Protein AF-A0A2P2LVA5-F1 (afdb_monomer_lite)

Radius of gyration: 19.34 Å; chains: 1; bounding box: 60×28×48 Å

InterPro domains:
  IPR002060 Squalene/phytoene synthase [PF00494] (3-119)
  IPR008949 Isoprenoid synthase domain superfamily [G3DSA:1.10.600.10] (1-128)
  IPR008949 Isoprenoid synthase domain superfamily [SSF48576] (2-123)
  IPR019845 Squalene/phytoene synthase, conserved site [PS01044] (50-65)
  IPR019845 Squalene/phytoene synthase, conserved site [PS01045] (83-111)
  IPR044844 Trans-isoprenyl diphosphate synthases, eukaryotic-type [PTHR11626] (1-123)

Secondary structure (DSSP, 8-state):
-TTHHHHHHHHHTS-HHHHHHHHHHHHHHHHHHHHHSS----SHHHHHHHHIIIIIHHHHHHHHHHHHTTSS----HHHHHHHHHHHHHHHHHHSHHHHHT-SSS----S-HHHHTTT-S-GGGGGHHHHHHHHS--

pLDDT: mean 88.0, std 15.3, range [37.38, 97.5]

Organism: Rhizophora mucronata (NCBI:txid61149)

Structure (mmCIF, N/CA/C/O backbone):
data_AF-A0A2P2LVA5-F1
#
_entry.id   AF-A0A2P2LVA5-F1
#
loop_
_atom_site.group_PDB
_atom_site.id
_atom_site.type_symbol
_atom_site.label_atom_id
_atom_site.label_alt_id
_atom_site.label_comp_id
_atom_site.label_asym_id
_atom_site.label_entity_id
_atom_site.label_seq_id
_atom_site.pdbx_PDB_ins_code
_atom_site.Cartn_x
_atom_site.Cartn_y
_atom_site.Cartn_z
_atom_site.occupancy
_atom_site.B_iso_or_equiv
_atom_site.auth_seq_id
_atom_site.auth_comp_id
_atom_site.auth_asym_id
_atom_site.auth_atom_id
_atom_site.pdbx_PDB_model_num
ATOM 1 N N . MET A 1 1 ? 11.641 -8.907 17.790 1.00 62.66 1 MET A N 1
ATOM 2 C CA . MET A 1 1 ? 10.194 -8.571 17.837 1.00 62.66 1 MET A CA 1
ATOM 3 C C . MET A 1 1 ? 9.753 -8.328 19.289 1.00 62.66 1 MET A C 1
ATOM 5 O O . MET A 1 1 ? 8.580 -8.433 19.627 1.00 62.66 1 MET A O 1
ATOM 9 N N . ASP A 1 2 ? 10.691 -7.983 20.172 1.00 81.94 2 ASP A N 1
ATOM 10 C CA . ASP A 1 2 ? 10.624 -8.453 21.565 1.00 81.94 2 ASP A CA 1
ATOM 11 C C . ASP A 1 2 ? 9.736 -7.559 22.443 1.00 81.94 2 ASP A C 1
ATOM 13 O O . ASP A 1 2 ? 9.308 -7.944 23.525 1.00 81.94 2 ASP A O 1
ATOM 17 N N . GLN A 1 3 ? 9.392 -6.379 21.925 1.00 93.00 3 GLN A N 1
ATOM 18 C CA . GLN A 1 3 ? 8.582 -5.358 22.589 1.00 93.00 3 GLN A CA 1
ATOM 19 C C . GLN A 1 3 ? 7.216 -5.141 21.912 1.00 93.00 3 GLN A C 1
ATOM 21 O O . GLN A 1 3 ? 6.508 -4.188 22.227 1.00 93.00 3 GLN A O 1
ATOM 26 N N . PHE A 1 4 ? 6.809 -6.024 20.986 1.00 93.56 4 PHE A N 1
ATOM 27 C CA . PHE A 1 4 ? 5.533 -5.880 20.267 1.00 93.56 4 PHE A CA 1
ATOM 28 C C . PHE A 1 4 ? 4.304 -5.987 21.189 1.00 93.56 4 PHE A C 1
ATOM 30 O O . PHE A 1 4 ? 3.239 -5.454 20.884 1.00 93.56 4 PHE A O 1
ATOM 37 N N . HIS A 1 5 ? 4.459 -6.618 22.354 1.00 93.12 5 HIS A N 1
ATOM 38 C CA . HIS A 1 5 ? 3.404 -6.723 23.358 1.00 93.12 5 HIS A CA 1
ATOM 39 C C . HIS A 1 5 ? 2.888 -5.347 23.820 1.00 93.12 5 HIS A C 1
ATOM 41 O O . HIS A 1 5 ? 1.688 -5.206 24.024 1.00 93.12 5 HIS A O 1
ATOM 47 N N . HIS A 1 6 ? 3.736 -4.312 23.885 1.00 95.56 6 HIS A N 1
ATOM 48 C CA . HIS A 1 6 ? 3.292 -2.946 24.194 1.00 95.56 6 HIS A CA 1
ATOM 49 C C . HIS A 1 6 ? 2.314 -2.397 23.149 1.00 95.56 6 HIS A C 1
ATOM 51 O O . HIS A 1 6 ? 1.305 -1.791 23.504 1.00 95.56 6 HIS A O 1
ATOM 57 N N . VAL A 1 7 ? 2.582 -2.654 21.865 1.00 95.25 7 VAL A N 1
ATOM 58 C CA . VAL A 1 7 ? 1.709 -2.242 20.757 1.00 95.25 7 VAL A CA 1
ATOM 59 C C . VAL A 1 7 ? 0.376 -2.981 20.833 1.00 95.25 7 VAL A C 1
ATOM 61 O O . VAL A 1 7 ? -0.673 -2.360 20.702 1.00 95.25 7 VAL A O 1
ATOM 64 N N . SER A 1 8 ? 0.402 -4.288 21.110 1.00 94.06 8 SER A N 1
ATOM 65 C CA . SER A 1 8 ? -0.816 -5.095 21.258 1.00 94.06 8 SER A CA 1
ATOM 66 C C . SER A 1 8 ? -1.678 -4.653 22.445 1.00 94.06 8 SER A C 1
ATOM 68 O O . SER A 1 8 ? -2.907 -4.662 22.342 1.00 94.06 8 SER A O 1
ATOM 70 N N . THR A 1 9 ? -1.059 -4.265 23.565 1.00 96.06 9 THR A N 1
ATOM 71 C CA . THR A 1 9 ? -1.779 -3.729 24.728 1.00 96.06 9 THR A CA 1
ATOM 72 C C . THR A 1 9 ? -2.454 -2.408 24.377 1.00 96.06 9 THR A C 1
ATOM 74 O O . THR A 1 9 ? -3.669 -2.307 24.512 1.00 96.06 9 THR A O 1
ATOM 77 N N . ALA A 1 10 ? -1.711 -1.442 23.824 1.00 96.81 10 ALA A N 1
ATOM 78 C CA . ALA A 1 10 ? -2.271 -0.152 23.414 1.00 96.81 10 ALA A CA 1
ATOM 79 C C . ALA A 1 10 ? -3.374 -0.305 22.350 1.00 96.81 10 ALA A C 1
ATOM 81 O O . ALA A 1 10 ? -4.402 0.362 22.404 1.00 96.81 10 ALA A O 1
ATOM 82 N N . PHE A 1 11 ? -3.203 -1.235 21.408 1.00 96.62 11 PHE A N 1
ATOM 83 C CA . PHE A 1 11 ? -4.227 -1.575 20.423 1.00 96.62 11 PHE A CA 1
ATOM 84 C C . PHE A 1 11 ? -5.525 -2.072 21.079 1.00 96.62 11 PHE A C 1
ATOM 86 O O . PHE A 1 11 ? -6.622 -1.661 20.692 1.00 96.62 11 PHE A O 1
ATOM 93 N N . SER A 1 12 ? -5.406 -2.920 22.105 1.00 95.75 12 SER A N 1
ATOM 94 C CA . SER A 1 12 ? -6.552 -3.491 22.825 1.00 95.75 12 SER A CA 1
ATOM 95 C C . SER A 1 12 ? -7.363 -2.438 23.588 1.00 95.75 12 SER A C 1
ATOM 97 O O . SER A 1 12 ? -8.550 -2.651 23.837 1.00 95.75 12 SER A O 1
ATOM 99 N N . GLU A 1 13 ? -6.749 -1.298 23.913 1.00 96.94 13 GLU A N 1
ATOM 100 C CA . GLU A 1 13 ? -7.385 -0.153 24.577 1.00 96.94 13 GLU A CA 1
ATOM 101 C C . GLU A 1 13 ? -8.159 0.761 23.604 1.00 96.94 13 GLU A C 1
ATOM 103 O O . GLU A 1 13 ? -8.961 1.587 24.040 1.00 96.94 13 GLU A O 1
ATOM 108 N N . LEU A 1 14 ? -7.969 0.613 22.286 1.00 96.38 14 LEU A N 1
ATOM 109 C CA . LEU A 1 14 ? -8.678 1.413 21.282 1.00 96.38 14 LEU A CA 1
ATOM 110 C C . LEU A 1 14 ? -10.175 1.065 21.194 1.00 96.38 14 LEU A C 1
ATOM 112 O O . LEU A 1 14 ? -10.613 -0.048 21.477 1.00 96.38 14 LEU A O 1
ATOM 116 N N . GLY A 1 15 ? -10.984 2.009 20.707 1.00 95.62 15 GLY A N 1
ATOM 117 C CA . GLY A 1 15 ? -12.395 1.749 20.411 1.00 95.62 15 GLY A CA 1
ATOM 118 C C . GLY A 1 15 ? -12.576 0.693 19.311 1.00 95.62 15 GLY A C 1
ATOM 119 O O . GLY A 1 15 ? -11.778 0.610 18.376 1.00 95.62 15 GLY A O 1
ATOM 120 N N . LYS A 1 16 ? -13.669 -0.081 19.368 1.00 95.69 16 LYS A N 1
ATOM 121 C CA . LYS A 1 16 ? -13.917 -1.213 18.450 1.00 95.69 16 LYS A CA 1
ATOM 122 C C . LYS A 1 16 ? -13.907 -0.848 16.963 1.00 95.69 16 LYS A C 1
ATOM 124 O O . LYS A 1 16 ? -13.426 -1.642 16.163 1.00 95.69 16 LYS A O 1
ATOM 129 N N . GLY A 1 17 ? -14.368 0.352 16.600 1.00 93.56 17 GLY A N 1
ATOM 130 C CA . GLY A 1 17 ? -14.284 0.842 15.218 1.00 93.56 17 GLY A CA 1
ATOM 131 C C . GLY A 1 17 ? -12.840 0.992 14.724 1.00 93.56 17 GLY A C 1
ATOM 132 O O . GLY A 1 17 ? -12.523 0.583 13.610 1.00 93.56 17 GLY A O 1
ATOM 133 N N . HIS A 1 18 ? -11.945 1.488 15.582 1.00 96.31 18 HIS A N 1
ATOM 134 C CA . HIS A 1 18 ? -10.525 1.644 15.263 1.00 96.31 18 HIS A CA 1
ATOM 135 C C . HIS A 1 18 ? -9.822 0.285 15.189 1.00 96.31 18 HIS A C 1
ATOM 137 O O . HIS A 1 18 ? -9.060 0.040 14.256 1.00 96.31 18 HIS A O 1
ATOM 143 N N . GLN A 1 19 ? -10.130 -0.620 16.128 1.00 97.12 19 GLN A N 1
ATOM 144 C CA . GLN A 1 19 ? -9.604 -1.989 16.115 1.00 97.12 19 GLN A CA 1
ATOM 145 C C . GLN A 1 19 ? -9.969 -2.719 14.819 1.00 97.12 19 GLN A C 1
ATOM 147 O O . GLN A 1 19 ? -9.086 -3.244 14.145 1.00 97.12 19 GLN A O 1
ATOM 152 N N . GLY A 1 20 ? -11.248 -2.677 14.429 1.00 96.44 20 GLY A N 1
ATOM 153 C CA . GLY A 1 20 ? -11.729 -3.338 13.216 1.00 96.44 20 GLY A CA 1
ATOM 154 C C . GLY A 1 20 ? -11.075 -2.802 11.940 1.00 96.44 20 GLY A C 1
ATOM 155 O O . GLY A 1 20 ? -10.694 -3.588 11.075 1.00 96.44 20 GLY A O 1
ATOM 156 N N . ALA A 1 21 ? -10.882 -1.481 11.840 1.00 95.94 21 ALA A N 1
ATOM 157 C CA . ALA A 1 21 ? -10.189 -0.879 10.702 1.00 95.94 21 ALA A CA 1
ATOM 158 C C . ALA A 1 21 ? -8.735 -1.369 10.596 1.00 95.94 21 ALA A C 1
ATOM 160 O O . ALA A 1 21 ? -8.298 -1.777 9.521 1.00 95.94 21 ALA A O 1
ATOM 161 N N . ILE A 1 22 ? -7.998 -1.374 11.709 1.00 97.31 22 ILE A N 1
ATOM 162 C CA . ILE A 1 22 ? -6.599 -1.818 11.743 1.00 97.31 22 ILE A CA 1
ATOM 163 C C . ILE A 1 22 ? -6.497 -3.315 11.419 1.00 97.31 22 ILE A C 1
ATOM 165 O O . ILE A 1 22 ? -5.729 -3.686 10.536 1.00 97.31 22 ILE A O 1
ATOM 169 N N . GLU A 1 23 ? -7.297 -4.173 12.061 1.00 96.81 23 GLU A N 1
ATOM 170 C CA . GLU A 1 23 ? -7.277 -5.627 11.832 1.00 96.81 23 GLU A CA 1
ATOM 171 C C . GLU A 1 23 ? -7.556 -5.989 10.373 1.00 96.81 23 GLU A C 1
ATOM 173 O O . GLU A 1 23 ? -6.840 -6.800 9.775 1.00 96.81 23 GLU A O 1
ATOM 178 N N . GLU A 1 24 ? -8.581 -5.375 9.776 1.00 96.25 24 GLU A N 1
ATOM 179 C CA . GLU A 1 24 ? -8.947 -5.640 8.388 1.00 96.25 24 GLU A CA 1
ATOM 180 C C . GLU A 1 24 ? -7.810 -5.262 7.433 1.00 96.25 24 GLU A C 1
ATOM 182 O O . GLU A 1 24 ? -7.449 -6.051 6.550 1.00 96.25 24 GLU A O 1
ATOM 187 N N . ILE A 1 25 ? -7.234 -4.071 7.618 1.00 97.25 25 ILE A N 1
ATOM 188 C CA . ILE A 1 25 ? -6.160 -3.557 6.769 1.00 97.25 25 ILE A CA 1
ATOM 189 C C . ILE A 1 25 ? -4.886 -4.374 6.945 1.00 97.25 25 ILE A C 1
ATOM 191 O O . ILE A 1 25 ? -4.322 -4.811 5.943 1.00 97.25 25 ILE A O 1
ATOM 195 N N . THR A 1 26 ? -4.471 -4.672 8.178 1.00 96.94 26 THR A N 1
ATOM 196 C CA . THR A 1 26 ? -3.293 -5.509 8.445 1.00 96.94 26 THR A CA 1
ATOM 197 C C . THR A 1 26 ? -3.451 -6.900 7.831 1.00 96.94 26 THR A C 1
ATOM 199 O O . THR A 1 26 ? -2.520 -7.399 7.197 1.00 96.94 26 THR A O 1
ATOM 202 N N . ARG A 1 27 ? -4.639 -7.513 7.929 1.00 97.50 27 ARG A N 1
ATOM 203 C CA . ARG A 1 27 ? -4.913 -8.820 7.313 1.00 97.50 27 ARG A CA 1
ATOM 204 C C . ARG A 1 27 ? -4.808 -8.769 5.787 1.00 97.50 27 ARG A C 1
ATOM 206 O O . ARG A 1 27 ? -4.189 -9.647 5.185 1.00 97.50 27 ARG A O 1
ATOM 213 N N . ARG A 1 28 ? -5.422 -7.766 5.148 1.00 97.38 28 ARG A N 1
ATOM 214 C CA . ARG A 1 28 ? -5.401 -7.605 3.680 1.00 97.38 28 ARG A CA 1
ATOM 215 C C . ARG A 1 28 ? -3.998 -7.275 3.168 1.00 97.38 28 ARG A C 1
ATOM 217 O O . ARG A 1 28 ? -3.570 -7.860 2.178 1.00 97.38 28 ARG A O 1
ATOM 224 N N . MET A 1 29 ? -3.285 -6.393 3.865 1.00 97.19 29 MET A N 1
ATOM 225 C CA . MET A 1 29 ? -1.912 -6.007 3.548 1.00 97.19 29 MET A C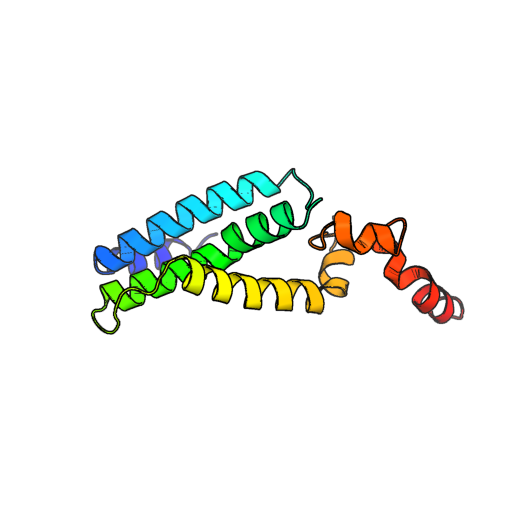A 1
ATOM 226 C C . MET A 1 29 ? -0.969 -7.201 3.661 1.00 97.19 29 MET A C 1
ATOM 228 O O . MET A 1 29 ? -0.226 -7.466 2.724 1.00 97.19 29 MET A O 1
ATOM 232 N N . GLY A 1 30 ? -1.054 -7.977 4.747 1.00 95.81 30 GLY A N 1
ATOM 233 C CA . GLY A 1 30 ? -0.240 -9.181 4.922 1.00 95.81 30 GLY A CA 1
ATOM 234 C C . GLY A 1 30 ? -0.469 -10.220 3.820 1.00 95.81 30 GLY A C 1
ATOM 235 O O . GLY A 1 30 ? 0.490 -10.775 3.287 1.00 95.81 30 GLY A O 1
ATOM 236 N N . ALA A 1 31 ? -1.727 -10.440 3.418 1.00 94.88 31 ALA A N 1
ATOM 237 C CA . ALA A 1 31 ? -2.052 -11.345 2.314 1.00 94.88 31 ALA A CA 1
ATOM 238 C C . ALA A 1 31 ? -1.501 -10.843 0.965 1.00 94.88 31 ALA A C 1
ATOM 240 O O . ALA A 1 31 ? -0.957 -11.626 0.187 1.00 94.88 31 ALA A O 1
ATOM 241 N N . GLY A 1 32 ? -1.606 -9.537 0.707 1.00 94.44 32 GLY A N 1
ATOM 242 C CA . GLY A 1 32 ? -1.056 -8.900 -0.487 1.00 94.44 32 GLY A CA 1
ATOM 243 C C . GLY A 1 32 ? 0.466 -8.964 -0.545 1.00 94.44 32 GLY A C 1
ATOM 244 O O . GLY A 1 32 ? 1.028 -9.401 -1.544 1.00 94.44 32 GLY A O 1
ATOM 245 N N . MET A 1 33 ? 1.143 -8.622 0.552 1.00 93.25 33 MET A N 1
ATOM 246 C CA . MET A 1 33 ? 2.599 -8.731 0.666 1.00 93.25 33 MET A CA 1
ATOM 247 C C . MET A 1 33 ? 3.069 -10.164 0.407 1.00 93.25 33 MET A C 1
ATOM 249 O O . MET A 1 33 ? 3.999 -10.362 -0.368 1.00 93.25 33 MET A O 1
ATOM 253 N N . ALA A 1 34 ? 2.382 -11.166 0.969 1.00 94.25 34 ALA A N 1
ATOM 254 C CA . ALA A 1 34 ? 2.701 -12.573 0.733 1.00 94.25 34 ALA A CA 1
ATOM 255 C C . ALA A 1 34 ? 2.623 -12.965 -0.754 1.00 94.25 34 ALA A C 1
ATOM 257 O O . ALA A 1 34 ? 3.464 -13.730 -1.228 1.00 94.25 34 ALA A O 1
ATOM 258 N N . LYS A 1 35 ? 1.669 -12.401 -1.510 1.00 92.56 35 LYS A N 1
ATOM 259 C CA . LYS A 1 35 ? 1.527 -12.625 -2.961 1.00 92.56 35 LYS A CA 1
ATOM 260 C C . LYS A 1 35 ? 2.767 -12.178 -3.747 1.00 92.56 35 LYS A C 1
ATOM 262 O O . LYS A 1 35 ? 3.143 -12.840 -4.712 1.00 92.56 35 LYS A O 1
ATOM 267 N N . PHE A 1 36 ? 3.404 -11.083 -3.333 1.00 90.94 36 PHE A N 1
ATOM 268 C CA . PHE A 1 36 ? 4.542 -10.473 -4.033 1.00 90.94 36 PHE A CA 1
ATOM 269 C C . PHE A 1 36 ? 5.920 -10.917 -3.513 1.00 90.94 36 PHE A C 1
ATOM 271 O O . PHE A 1 36 ? 6.936 -10.476 -4.037 1.00 90.94 36 PHE A O 1
ATOM 278 N N . ILE A 1 37 ? 5.995 -11.848 -2.551 1.00 88.44 37 ILE A N 1
ATOM 279 C CA . ILE A 1 37 ? 7.285 -12.414 -2.096 1.00 88.44 37 ILE A CA 1
ATOM 280 C C . ILE A 1 37 ? 8.009 -13.150 -3.233 1.00 88.44 37 ILE A C 1
ATOM 282 O O . ILE A 1 37 ? 9.233 -13.088 -3.347 1.00 88.44 37 ILE A O 1
ATOM 286 N N . SER A 1 38 ? 7.258 -13.877 -4.062 1.00 82.12 38 SER A N 1
ATOM 287 C CA . SER A 1 38 ? 7.804 -14.719 -5.139 1.00 82.12 38 SER A CA 1
ATOM 288 C C . SER A 1 38 ? 7.393 -14.260 -6.537 1.00 82.12 38 SER A C 1
ATOM 290 O O . SER A 1 38 ? 7.688 -14.952 -7.509 1.00 82.12 38 SER A O 1
ATOM 292 N N . LYS A 1 39 ? 6.705 -13.118 -6.644 1.00 87.69 39 LYS A N 1
ATOM 293 C CA . LYS A 1 39 ? 6.210 -12.563 -7.904 1.00 87.69 39 LYS A CA 1
ATOM 294 C C . LYS A 1 39 ? 6.915 -11.239 -8.188 1.00 87.69 39 LYS A C 1
ATOM 296 O O . LYS A 1 39 ? 6.868 -10.333 -7.363 1.00 87.69 39 LYS A O 1
ATOM 301 N N . GLU A 1 40 ? 7.534 -11.134 -9.358 1.00 88.00 40 GLU A N 1
ATOM 302 C CA . GLU A 1 40 ? 8.088 -9.873 -9.859 1.00 88.00 40 GLU A CA 1
ATOM 303 C C . GLU A 1 40 ? 6.977 -8.956 -10.394 1.00 88.00 40 GLU A C 1
ATOM 305 O O . GLU A 1 40 ? 5.905 -9.413 -10.800 1.00 88.00 40 GLU A O 1
ATOM 310 N N . VAL A 1 41 ? 7.234 -7.648 -10.386 1.00 93.25 41 VAL A N 1
ATOM 311 C CA . VAL A 1 41 ? 6.322 -6.646 -10.946 1.00 93.25 41 VAL A CA 1
ATOM 312 C C . VAL A 1 41 ? 6.568 -6.547 -12.453 1.00 93.25 41 VAL A C 1
ATOM 314 O O . VAL A 1 41 ? 7.518 -5.907 -12.909 1.00 93.25 41 VAL A O 1
ATOM 317 N N . GLU A 1 42 ? 5.719 -7.203 -13.241 1.00 93.56 42 GLU A N 1
ATOM 318 C CA . GLU A 1 42 ? 5.883 -7.282 -14.695 1.00 93.56 42 GLU A CA 1
ATOM 319 C C . GLU A 1 42 ? 5.102 -6.178 -15.412 1.00 93.56 42 GLU A C 1
ATOM 321 O O . GLU A 1 42 ? 5.664 -5.466 -16.243 1.00 93.56 42 GLU A O 1
ATOM 326 N N . THR A 1 43 ? 3.828 -6.000 -15.066 1.00 96.44 43 THR A N 1
ATOM 327 C CA . THR A 1 43 ? 2.905 -5.069 -15.738 1.00 96.44 43 THR A CA 1
ATOM 328 C C . THR A 1 43 ? 2.616 -3.817 -14.911 1.00 96.44 43 THR A C 1
ATOM 330 O O . THR A 1 43 ? 2.898 -3.765 -13.711 1.00 96.44 43 THR A O 1
ATOM 333 N N . ILE A 1 44 ? 2.025 -2.796 -15.542 1.00 95.44 44 ILE A N 1
ATOM 334 C CA . ILE A 1 44 ? 1.490 -1.630 -14.815 1.00 95.44 44 ILE A CA 1
ATOM 335 C C . ILE A 1 44 ? 0.397 -2.063 -13.824 1.00 95.44 44 ILE A C 1
ATOM 337 O O . ILE A 1 44 ? 0.356 -1.556 -12.707 1.00 95.44 44 ILE A O 1
ATOM 341 N N . ASP A 1 45 ? -0.419 -3.054 -14.182 1.00 96.69 45 ASP A N 1
ATOM 342 C CA . ASP A 1 45 ? -1.455 -3.586 -13.291 1.00 96.69 45 ASP A CA 1
ATOM 343 C C . ASP A 1 45 ? -0.850 -4.285 -12.065 1.00 96.69 45 ASP A C 1
ATOM 345 O O . ASP A 1 45 ? -1.326 -4.093 -10.947 1.00 96.69 45 ASP A O 1
ATOM 349 N N . ASP A 1 46 ? 0.242 -5.043 -12.236 1.00 95.38 46 ASP A N 1
ATOM 350 C CA . ASP A 1 46 ? 0.973 -5.637 -11.107 1.00 95.38 46 ASP A CA 1
ATOM 351 C C . ASP A 1 46 ? 1.554 -4.563 -10.186 1.00 95.38 46 ASP A C 1
ATOM 353 O O . ASP A 1 46 ? 1.589 -4.732 -8.967 1.00 95.38 46 ASP A O 1
ATOM 357 N N . TYR A 1 47 ? 2.023 -3.462 -10.773 1.00 95.75 47 TYR A N 1
ATOM 358 C CA . TYR A 1 47 ? 2.585 -2.338 -10.037 1.00 95.75 47 TYR A CA 1
ATOM 359 C C . TYR A 1 47 ? 1.519 -1.610 -9.219 1.00 95.75 47 TYR A C 1
ATOM 361 O O . TYR A 1 47 ? 1.736 -1.307 -8.042 1.00 95.75 47 TYR A O 1
ATOM 369 N N . ASP A 1 48 ? 0.352 -1.379 -9.815 1.00 96.56 48 ASP A N 1
ATOM 370 C CA . ASP A 1 48 ? -0.790 -0.754 -9.154 1.00 96.56 48 ASP A CA 1
ATOM 371 C C . ASP A 1 48 ? -1.376 -1.670 -8.076 1.00 96.56 48 ASP A C 1
ATOM 373 O O . ASP A 1 48 ? -1.685 -1.198 -6.981 1.00 96.56 48 ASP A O 1
ATOM 377 N N . GLU A 1 49 ? -1.439 -2.981 -8.328 1.00 96.62 49 GLU A N 1
ATOM 378 C CA . GLU A 1 49 ? -1.842 -3.983 -7.340 1.00 96.62 49 GLU A CA 1
ATOM 379 C C . GLU A 1 49 ? -0.857 -4.045 -6.161 1.00 96.62 49 GLU A C 1
ATOM 381 O O . GLU A 1 49 ? -1.273 -4.049 -4.998 1.00 96.62 49 GLU A O 1
ATOM 386 N N . TYR A 1 50 ? 0.451 -4.044 -6.432 1.00 96.12 50 TYR A N 1
ATOM 387 C CA . TYR A 1 50 ? 1.468 -3.993 -5.383 1.00 96.12 50 TYR A CA 1
ATOM 388 C C . TYR A 1 50 ? 1.310 -2.728 -4.529 1.00 96.12 50 TYR A C 1
ATOM 390 O O . TYR A 1 50 ? 1.197 -2.816 -3.303 1.00 96.12 50 TYR A O 1
ATOM 398 N N . CYS A 1 51 ? 1.217 -1.557 -5.172 1.00 96.69 51 CYS A N 1
ATOM 399 C CA . CYS A 1 51 ? 1.022 -0.278 -4.490 1.00 96.69 51 CYS A CA 1
ATOM 400 C C . CYS A 1 51 ? -0.298 -0.235 -3.704 1.00 96.69 51 CYS A C 1
ATOM 402 O O . CYS A 1 51 ? -0.337 0.334 -2.609 1.00 96.69 51 CYS A O 1
ATOM 404 N N . HIS A 1 52 ? -1.363 -0.863 -4.215 1.00 97.25 52 HIS A N 1
ATOM 405 C CA . HIS A 1 52 ? -2.632 -0.996 -3.503 1.00 97.25 52 HIS A CA 1
ATOM 406 C C . HIS A 1 52 ? -2.429 -1.718 -2.173 1.00 97.25 52 HIS A C 1
ATOM 408 O O . HIS A 1 52 ? -2.829 -1.203 -1.130 1.00 97.25 52 HIS A O 1
ATOM 414 N N . TYR A 1 53 ? -1.767 -2.876 -2.181 1.00 96.94 53 TYR A N 1
ATOM 415 C CA . TYR A 1 53 ? -1.593 -3.658 -0.961 1.00 96.94 53 TYR A CA 1
ATOM 416 C C . TYR A 1 53 ? -0.718 -2.968 0.085 1.00 96.94 53 TYR A C 1
ATOM 418 O O . TYR A 1 53 ? -1.066 -2.995 1.265 1.00 96.94 53 TYR A O 1
ATOM 426 N N . VAL A 1 54 ? 0.398 -2.355 -0.320 1.00 95.44 54 VAL A N 1
ATOM 427 C CA . VAL A 1 54 ? 1.368 -1.803 0.645 1.00 95.44 54 VAL A CA 1
ATOM 428 C C . VAL A 1 54 ? 1.050 -0.374 1.090 1.00 95.44 54 VAL A C 1
ATOM 430 O O . VAL A 1 54 ? 1.430 0.004 2.194 1.00 95.44 54 VAL A O 1
ATOM 433 N N . ALA A 1 55 ? 0.322 0.407 0.283 1.00 96.56 55 ALA A N 1
ATOM 434 C CA . ALA A 1 55 ? 0.042 1.814 0.581 1.00 96.56 55 ALA A CA 1
ATOM 435 C C . ALA A 1 55 ? -1.411 2.234 0.332 1.00 96.56 55 ALA A C 1
ATOM 437 O O . ALA A 1 55 ? -1.968 2.995 1.122 1.00 96.56 55 ALA A O 1
ATOM 438 N N . GLY A 1 56 ? -2.064 1.719 -0.711 1.00 96.31 56 GLY A N 1
ATOM 439 C CA . GLY A 1 56 ? -3.482 1.990 -0.962 1.00 96.31 56 GLY A CA 1
ATOM 440 C C . GLY A 1 56 ? -4.365 1.597 0.226 1.00 96.31 56 GLY A C 1
ATOM 441 O O . GLY A 1 56 ? -5.164 2.396 0.712 1.00 96.31 56 GLY A O 1
ATOM 442 N N . LEU A 1 57 ? -4.137 0.403 0.781 1.00 97.31 57 LEU A N 1
ATOM 443 C CA . LEU A 1 57 ? -4.809 -0.082 1.987 1.00 97.31 57 LEU A CA 1
ATOM 444 C C . LEU A 1 57 ? -4.555 0.798 3.220 1.00 97.31 57 LEU A C 1
ATOM 446 O O . LEU A 1 57 ? -5.441 0.912 4.064 1.00 97.31 57 LEU A O 1
ATOM 450 N N . VAL A 1 58 ? -3.391 1.451 3.320 1.00 97.00 58 VAL A N 1
ATOM 451 C CA . VAL A 1 58 ? -3.122 2.428 4.392 1.00 97.00 58 VAL A CA 1
ATOM 452 C C . VAL A 1 58 ? -4.048 3.631 4.249 1.00 97.00 58 VAL A C 1
ATOM 454 O O . VAL A 1 58 ? -4.648 4.054 5.235 1.00 97.00 58 VAL A O 1
ATOM 457 N N . GLY A 1 59 ? -4.228 4.134 3.024 1.00 96.00 59 GLY A N 1
ATOM 458 C CA . GLY A 1 59 ? -5.184 5.201 2.732 1.00 96.00 59 GLY A CA 1
ATOM 459 C C . GLY A 1 59 ? -6.610 4.828 3.142 1.00 96.00 59 GLY A C 1
ATOM 460 O O . GLY A 1 59 ? -7.258 5.585 3.862 1.00 96.00 59 GLY A O 1
ATOM 461 N N . LEU A 1 60 ? -7.076 3.631 2.763 1.00 96.25 60 LEU A N 1
ATOM 462 C CA . LEU A 1 60 ? -8.399 3.123 3.160 1.00 96.25 60 LEU A CA 1
ATOM 463 C C . LEU A 1 60 ? -8.525 2.993 4.687 1.00 96.25 60 LEU A C 1
ATOM 465 O O . LEU A 1 60 ? -9.554 3.349 5.261 1.00 96.25 60 LEU A O 1
ATOM 469 N N . GLY A 1 61 ? -7.481 2.496 5.353 1.00 96.50 61 GLY A N 1
ATOM 470 C CA . GLY A 1 61 ? -7.437 2.371 6.809 1.00 96.50 61 GLY A CA 1
ATOM 471 C C . GLY A 1 61 ? -7.571 3.711 7.517 1.00 96.50 61 GLY A C 1
ATOM 472 O O . GLY A 1 61 ? -8.393 3.843 8.419 1.00 96.50 61 GLY A O 1
ATOM 473 N N . LEU A 1 62 ? -6.819 4.721 7.075 1.00 96.75 62 LEU A N 1
ATOM 474 C CA . LEU A 1 62 ? -6.896 6.072 7.630 1.00 96.75 62 LEU A CA 1
ATOM 475 C C . LEU A 1 62 ? -8.277 6.697 7.417 1.00 96.75 62 LEU A C 1
ATOM 477 O O . LEU A 1 62 ? -8.842 7.230 8.367 1.00 96.75 62 LEU A O 1
ATOM 481 N N . SER A 1 63 ? -8.870 6.560 6.226 1.00 96.19 63 SER A N 1
ATOM 482 C CA . SER A 1 63 ? -10.238 7.036 5.976 1.00 96.19 63 SER A CA 1
ATOM 483 C C . SER A 1 63 ? -11.265 6.365 6.892 1.00 96.19 63 SER A C 1
ATOM 485 O O . SER A 1 63 ? -12.130 7.044 7.443 1.00 96.19 63 SER A O 1
ATOM 487 N N . LYS A 1 64 ? -11.137 5.053 7.134 1.00 95.69 64 LYS A N 1
ATOM 488 C CA . LYS A 1 64 ? -11.978 4.336 8.106 1.00 95.69 64 LYS A CA 1
ATOM 489 C C . LYS A 1 64 ? -11.759 4.823 9.540 1.00 95.69 64 LYS A C 1
ATOM 491 O O . LYS A 1 64 ? -12.726 4.910 10.290 1.00 95.69 64 LYS A O 1
ATOM 496 N N . LEU A 1 65 ? -10.525 5.155 9.924 1.00 96.69 65 LEU A N 1
ATOM 497 C CA . LEU A 1 65 ? -10.213 5.693 11.253 1.00 96.69 65 LEU A CA 1
ATOM 498 C C . LEU A 1 65 ? -10.800 7.098 11.455 1.00 96.69 65 LEU A C 1
ATOM 500 O O . LEU A 1 65 ? -11.397 7.347 12.499 1.00 96.69 65 LEU A O 1
ATOM 504 N N . PHE A 1 66 ? -10.694 7.989 10.464 1.00 96.12 66 PHE A N 1
ATOM 505 C CA . PHE A 1 66 ? -11.294 9.332 10.526 1.00 96.12 66 PHE A CA 1
ATOM 506 C C . PHE A 1 66 ? -12.824 9.285 10.581 1.00 96.12 66 PHE A C 1
ATOM 508 O O . PHE A 1 66 ? -13.451 10.053 11.309 1.00 96.12 66 PHE A O 1
ATOM 515 N N . HIS A 1 67 ? -13.428 8.329 9.875 1.00 95.50 67 HIS A N 1
ATOM 516 C CA . HIS A 1 67 ? -14.860 8.085 9.986 1.00 95.50 67 HIS A CA 1
ATOM 517 C C . HIS A 1 67 ? -15.243 7.510 11.362 1.00 95.50 67 HIS A C 1
ATOM 519 O O . HIS A 1 67 ? -16.206 7.954 11.986 1.00 95.50 67 HIS A O 1
ATOM 525 N N . ALA A 1 68 ? -14.466 6.552 11.883 1.00 94.06 68 ALA A N 1
ATOM 526 C CA . ALA A 1 68 ? -14.707 5.935 13.189 1.00 94.06 68 ALA A CA 1
ATOM 527 C C . ALA A 1 68 ? -14.543 6.910 14.369 1.00 94.06 68 ALA A C 1
ATOM 529 O O . ALA A 1 68 ? -15.148 6.691 15.420 1.00 94.06 68 ALA A O 1
ATOM 530 N N . SER A 1 69 ? -13.752 7.975 14.210 1.00 94.00 69 SER A N 1
ATOM 531 C CA . SER A 1 69 ? -13.633 9.056 15.194 1.00 94.00 69 SER A CA 1
ATOM 532 C C . SER A 1 69 ? -14.772 10.080 15.121 1.00 94.00 69 SER A C 1
ATOM 534 O O . SER A 1 69 ? -14.840 10.950 15.986 1.00 94.00 69 SER A O 1
ATOM 536 N N . GLN A 1 70 ? -15.673 9.962 14.134 1.00 93.81 70 GLN A N 1
ATOM 537 C CA . GLN A 1 70 ? -16.777 10.894 13.862 1.00 93.81 70 GLN A CA 1
ATOM 538 C C . GLN A 1 70 ? -16.320 12.323 13.534 1.00 93.81 70 GLN A C 1
ATOM 540 O O . GLN A 1 70 ? -17.094 13.269 13.673 1.00 93.81 70 GLN A O 1
ATOM 545 N N . LEU A 1 71 ? -15.062 12.487 13.114 1.00 94.00 71 LEU A N 1
ATOM 546 C CA . LEU A 1 71 ? -14.520 13.785 12.710 1.00 94.00 71 LEU A CA 1
ATOM 547 C C . LEU A 1 71 ? -14.760 14.074 11.228 1.00 94.00 71 LEU A C 1
ATOM 549 O O . LEU A 1 71 ? -14.822 15.237 10.850 1.00 94.00 71 LEU A O 1
ATOM 553 N N . GLU A 1 72 ? -14.901 13.030 10.410 1.00 95.12 72 GLU A N 1
ATOM 554 C CA . GLU A 1 72 ? -15.018 13.139 8.957 1.00 95.12 72 GLU A CA 1
ATOM 555 C C . GLU A 1 72 ? -16.066 12.164 8.399 1.00 95.12 72 GLU A C 1
ATOM 557 O O . GLU A 1 72 ? -16.335 11.093 8.962 1.00 95.12 72 GLU A O 1
ATOM 562 N N . ASP A 1 73 ? -16.617 12.507 7.236 1.00 95.44 73 ASP A N 1
ATOM 563 C CA . ASP A 1 73 ? -17.397 11.574 6.426 1.00 95.44 73 ASP A CA 1
ATOM 564 C C . ASP A 1 73 ? -16.487 10.514 5.784 1.00 95.44 73 ASP A C 1
ATOM 566 O O . ASP A 1 73 ? -15.296 10.730 5.541 1.00 95.44 73 ASP A O 1
ATOM 570 N N . LEU A 1 74 ? -17.045 9.336 5.492 1.00 94.31 74 LEU A N 1
ATOM 571 C CA . LEU A 1 74 ? -16.275 8.260 4.874 1.00 94.31 74 LEU A CA 1
ATOM 572 C C . LEU A 1 74 ? -15.913 8.620 3.425 1.00 94.31 74 LEU A C 1
ATOM 574 O O . LEU A 1 74 ? -16.783 8.725 2.560 1.00 94.31 74 LEU A O 1
ATOM 578 N N . ALA A 1 75 ? -14.615 8.764 3.161 1.00 94.62 75 ALA A N 1
ATOM 579 C CA . ALA A 1 75 ? -14.102 8.999 1.817 1.00 94.62 75 ALA A CA 1
ATOM 580 C C . ALA A 1 75 ? -14.323 7.777 0.896 1.00 94.62 75 ALA A C 1
ATOM 582 O O . ALA A 1 75 ? -14.259 6.640 1.370 1.00 94.62 75 ALA A O 1
ATOM 583 N N . PRO A 1 76 ? -14.527 7.981 -0.421 1.00 96.25 76 PRO A N 1
ATOM 584 C CA . PRO A 1 76 ? -14.597 6.886 -1.386 1.00 96.25 76 PRO A CA 1
ATOM 585 C C . PRO A 1 76 ? -13.295 6.076 -1.447 1.00 96.25 76 PRO A C 1
ATOM 587 O O . PRO A 1 76 ? -12.208 6.655 -1.517 1.00 96.25 76 PRO A O 1
ATOM 590 N N . ASP A 1 77 ? -13.410 4.749 -1.525 1.00 93.88 77 ASP A N 1
ATOM 591 C CA . ASP A 1 77 ? -12.262 3.830 -1.552 1.00 93.88 77 ASP A CA 1
ATOM 592 C C . ASP A 1 77 ? -11.252 4.166 -2.665 1.00 93.88 77 ASP A C 1
ATOM 594 O O . ASP A 1 77 ? -10.045 4.148 -2.423 1.00 93.88 77 ASP A O 1
ATOM 598 N N . ASP A 1 78 ? -11.718 4.535 -3.863 1.00 95.00 78 ASP A N 1
ATOM 599 C CA . ASP A 1 78 ? -10.848 4.879 -4.998 1.00 95.00 78 ASP A CA 1
ATOM 600 C C . ASP A 1 78 ? -9.985 6.117 -4.724 1.00 95.00 78 ASP A C 1
ATOM 602 O O . ASP A 1 78 ? -8.818 6.179 -5.129 1.00 95.00 78 ASP A O 1
ATOM 606 N N . LEU A 1 79 ? -10.538 7.097 -4.002 1.00 96.31 79 LEU A N 1
ATOM 607 C CA . LEU A 1 79 ? -9.825 8.314 -3.625 1.00 96.31 79 LEU A CA 1
ATOM 608 C C . LEU A 1 79 ? -8.755 8.000 -2.576 1.00 96.31 79 LEU A C 1
ATOM 610 O O . LEU A 1 79 ? -7.594 8.391 -2.730 1.00 96.31 79 LEU A O 1
ATOM 614 N N . SER A 1 80 ? -9.128 7.243 -1.544 1.00 96.06 80 SER A N 1
ATOM 615 C CA . SER A 1 80 ? -8.211 6.808 -0.489 1.00 96.06 80 SER A CA 1
ATOM 616 C C . SER A 1 80 ? -7.081 5.936 -1.039 1.00 96.06 80 SER A C 1
ATOM 618 O O . SER A 1 80 ? -5.921 6.109 -0.659 1.00 96.06 80 SER A O 1
ATOM 620 N N . ASN A 1 81 ? -7.397 5.046 -1.983 1.00 95.75 81 ASN A N 1
ATOM 621 C CA . ASN A 1 81 ? -6.413 4.226 -2.677 1.00 95.75 81 ASN A CA 1
ATOM 622 C C . ASN A 1 81 ? -5.446 5.092 -3.492 1.00 95.75 81 ASN A C 1
ATOM 624 O O . ASN A 1 81 ? -4.231 4.947 -3.371 1.00 95.75 81 ASN A O 1
ATOM 628 N N . SER A 1 82 ? -5.981 6.027 -4.282 1.00 96.25 82 SER A N 1
ATOM 629 C CA . SER A 1 82 ? -5.188 6.909 -5.146 1.00 96.25 82 SER A CA 1
ATOM 630 C C . SER A 1 82 ? -4.173 7.743 -4.359 1.00 96.25 82 SER A C 1
ATOM 632 O O . SER A 1 82 ? -3.038 7.908 -4.809 1.00 96.25 82 SER A O 1
ATOM 634 N N . MET A 1 83 ? -4.538 8.206 -3.158 1.00 96.75 83 MET A N 1
ATOM 635 C CA . MET A 1 83 ? -3.613 8.899 -2.255 1.00 96.75 83 MET A CA 1
ATOM 636 C C . MET A 1 83 ? -2.430 8.000 -1.859 1.00 96.75 83 MET A C 1
ATOM 638 O O . MET A 1 83 ? -1.273 8.401 -2.004 1.00 96.75 83 MET A O 1
ATOM 642 N N . GLY A 1 84 ? -2.705 6.761 -1.436 1.00 95.94 84 GLY A N 1
ATOM 643 C CA . GLY A 1 84 ? -1.665 5.792 -1.079 1.00 95.94 84 GLY A CA 1
ATOM 644 C C . GLY A 1 84 ? -0.755 5.436 -2.258 1.00 95.94 84 GLY A C 1
ATOM 645 O O . GLY A 1 84 ? 0.470 5.437 -2.123 1.00 95.94 84 GLY A O 1
ATOM 646 N N . LEU A 1 85 ? -1.339 5.206 -3.438 1.00 96.25 85 LEU A N 1
ATOM 647 C CA . LEU A 1 85 ? -0.597 4.935 -4.673 1.00 96.25 85 LEU A CA 1
ATOM 648 C C . LEU A 1 85 ? 0.337 6.090 -5.035 1.00 96.25 85 LEU A C 1
ATOM 650 O O . LEU A 1 85 ? 1.494 5.852 -5.369 1.00 96.25 85 LEU A O 1
ATOM 654 N N . PHE A 1 86 ? -0.133 7.335 -4.952 1.00 97.31 86 PHE A N 1
ATOM 655 C CA . PHE A 1 86 ? 0.682 8.500 -5.286 1.00 97.31 86 PHE A CA 1
ATOM 656 C C . PHE A 1 86 ? 1.943 8.594 -4.415 1.00 97.31 86 PHE A C 1
ATOM 658 O O . PHE A 1 86 ? 3.052 8.747 -4.939 1.00 97.31 86 PHE A O 1
ATOM 665 N N . LEU A 1 87 ? 1.792 8.437 -3.096 1.00 96.56 87 LEU A N 1
ATOM 666 C CA . LEU A 1 87 ? 2.923 8.451 -2.163 1.00 96.56 87 LEU A CA 1
ATOM 667 C C . LEU A 1 87 ? 3.884 7.287 -2.429 1.00 96.56 87 LEU A C 1
ATOM 669 O O . LEU A 1 87 ? 5.098 7.482 -2.497 1.00 96.56 87 LEU A O 1
ATOM 673 N N . GLN A 1 88 ? 3.346 6.084 -2.636 1.00 96.88 88 GLN A N 1
ATOM 674 C CA . GLN A 1 88 ? 4.161 4.890 -2.832 1.00 96.88 88 GLN A CA 1
ATOM 675 C C . GLN A 1 88 ? 4.944 4.916 -4.142 1.00 96.88 88 GLN A C 1
ATOM 677 O O .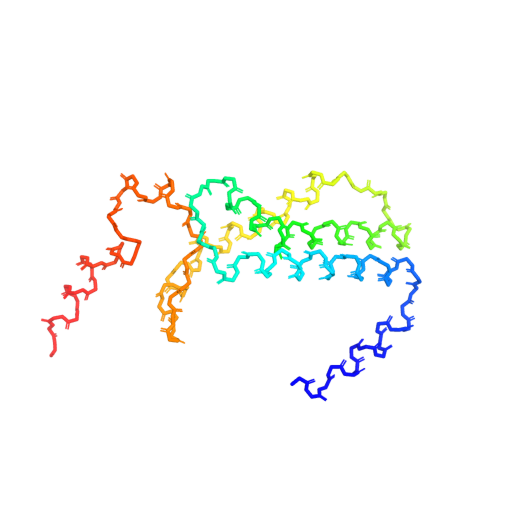 GLN A 1 88 ? 6.133 4.597 -4.148 1.00 96.88 88 GLN A O 1
ATOM 682 N N . LYS A 1 89 ? 4.309 5.334 -5.242 1.00 96.25 89 LYS A N 1
ATOM 683 C CA . LYS A 1 89 ? 4.973 5.466 -6.543 1.00 96.25 89 LYS A CA 1
ATOM 684 C C . LYS A 1 89 ? 6.066 6.529 -6.498 1.00 96.25 89 LYS A C 1
ATOM 686 O O . LYS A 1 89 ? 7.154 6.305 -7.018 1.00 96.25 89 LYS A O 1
ATOM 691 N N . THR A 1 90 ? 5.812 7.646 -5.814 1.00 96.44 90 THR A N 1
ATOM 692 C CA . THR A 1 90 ? 6.820 8.698 -5.610 1.00 96.44 90 THR A CA 1
ATOM 693 C C . THR A 1 90 ? 8.045 8.161 -4.871 1.00 96.44 90 THR A C 1
ATOM 695 O O . THR A 1 90 ? 9.171 8.415 -5.297 1.00 96.44 90 THR A O 1
ATOM 698 N N . ASN A 1 91 ? 7.837 7.377 -3.807 1.00 94.69 91 ASN A N 1
ATOM 699 C CA . ASN A 1 91 ? 8.933 6.746 -3.072 1.00 94.69 91 ASN A CA 1
ATOM 700 C C . ASN A 1 91 ? 9.703 5.746 -3.950 1.00 94.69 91 ASN A C 1
ATOM 702 O O . ASN A 1 91 ? 10.914 5.858 -4.060 1.00 94.69 91 ASN A O 1
ATOM 706 N N . ILE A 1 92 ? 9.009 4.862 -4.675 1.00 93.94 92 ILE A N 1
ATOM 707 C CA . ILE A 1 92 ? 9.640 3.863 -5.563 1.00 93.94 92 ILE A CA 1
ATOM 708 C C . ILE A 1 92 ? 10.485 4.511 -6.672 1.00 93.94 92 ILE A C 1
ATOM 710 O O . ILE A 1 92 ? 11.519 3.977 -7.074 1.00 93.94 92 ILE A O 1
ATOM 714 N N . ILE A 1 93 ? 10.052 5.654 -7.205 1.00 92.69 93 ILE A N 1
ATOM 715 C CA . ILE A 1 93 ? 10.819 6.370 -8.231 1.00 92.69 93 ILE A CA 1
ATOM 716 C C . ILE A 1 93 ? 12.077 6.994 -7.621 1.00 92.69 93 ILE A C 1
ATOM 718 O O . ILE A 1 93 ? 13.153 6.904 -8.211 1.00 92.69 93 ILE A O 1
ATOM 722 N N . ARG A 1 94 ? 11.945 7.630 -6.452 1.00 93.44 94 ARG A N 1
ATOM 723 C CA . ARG A 1 94 ? 13.048 8.317 -5.770 1.00 93.44 94 ARG A CA 1
ATOM 724 C C . ARG A 1 94 ? 14.099 7.340 -5.238 1.00 93.44 94 ARG A C 1
ATOM 726 O O . ARG A 1 94 ? 15.289 7.602 -5.389 1.00 93.44 94 ARG A O 1
ATOM 733 N N . ASP A 1 95 ? 13.661 6.234 -4.649 1.00 92.81 95 ASP A N 1
ATOM 734 C CA . ASP A 1 95 ? 14.505 5.323 -3.864 1.00 92.81 95 ASP A CA 1
ATOM 735 C C . ASP A 1 95 ? 15.157 4.227 -4.734 1.00 92.81 95 ASP A C 1
ATOM 737 O O . ASP A 1 95 ? 15.878 3.367 -4.237 1.00 92.81 95 ASP A O 1
ATOM 741 N N . TYR A 1 96 ? 14.997 4.316 -6.062 1.00 88.12 96 TYR A N 1
ATOM 742 C CA . TYR A 1 96 ? 15.519 3.370 -7.055 1.00 88.12 96 TYR A CA 1
ATOM 743 C C . TYR A 1 96 ? 16.971 2.918 -6.805 1.00 88.12 96 TYR A C 1
ATOM 745 O O . TYR A 1 96 ? 17.282 1.731 -6.901 1.00 88.12 96 TYR A O 1
ATOM 753 N N . LEU A 1 97 ? 17.875 3.861 -6.512 1.00 85.56 97 LEU A N 1
ATOM 754 C CA . LEU A 1 97 ? 19.296 3.553 -6.320 1.00 85.56 97 LEU A CA 1
ATOM 755 C C . LEU A 1 97 ? 19.556 2.800 -5.009 1.00 85.56 97 LEU A C 1
ATOM 757 O O . LEU A 1 97 ? 20.491 2.007 -4.941 1.00 85.56 97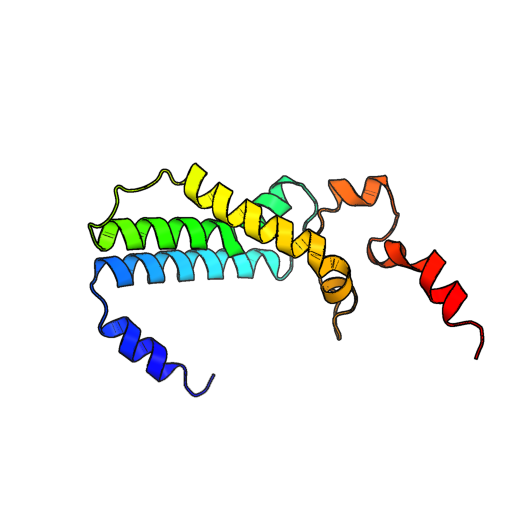 LEU A O 1
ATOM 761 N N . GLU A 1 98 ? 18.765 3.054 -3.973 1.00 87.50 98 GLU A N 1
ATOM 762 C CA . GLU A 1 98 ? 18.863 2.333 -2.704 1.00 87.50 98 GLU A CA 1
ATOM 763 C C . GLU A 1 98 ? 18.349 0.900 -2.879 1.00 87.50 98 GLU A C 1
ATOM 765 O O . GLU A 1 98 ? 19.059 -0.052 -2.558 1.00 87.50 98 GLU A O 1
ATOM 770 N N . ASP A 1 99 ? 17.184 0.753 -3.516 1.00 88.75 99 ASP A N 1
ATOM 771 C CA . ASP A 1 99 ? 16.528 -0.536 -3.752 1.00 88.75 99 ASP A CA 1
ATOM 772 C C . ASP A 1 99 ? 17.378 -1.489 -4.615 1.00 88.75 99 ASP A C 1
ATOM 774 O O . ASP A 1 99 ? 17.500 -2.682 -4.316 1.00 88.75 99 ASP A O 1
ATOM 778 N N . ILE A 1 100 ? 18.008 -0.982 -5.684 1.00 85.88 100 ILE A N 1
ATOM 779 C CA . ILE A 1 100 ? 18.824 -1.811 -6.588 1.00 85.88 100 ILE A CA 1
ATOM 780 C C . ILE A 1 100 ? 20.146 -2.260 -5.939 1.00 85.88 100 ILE A C 1
ATOM 782 O O . ILE A 1 100 ? 20.671 -3.314 -6.294 1.00 85.88 100 ILE A O 1
ATOM 786 N N . ASN A 1 101 ? 20.682 -1.473 -4.999 1.00 84.12 101 ASN A N 1
ATOM 787 C CA . ASN A 1 101 ? 21.964 -1.736 -4.336 1.00 84.12 101 ASN A CA 1
ATOM 788 C C . ASN A 1 101 ? 21.821 -2.544 -3.038 1.00 84.12 101 ASN A C 1
ATOM 790 O O . ASN A 1 101 ? 22.822 -2.808 -2.370 1.00 84.12 101 ASN A O 1
ATOM 794 N N . GLU A 1 102 ? 20.603 -2.930 -2.656 1.00 84.00 102 GLU A N 1
ATOM 795 C CA . GLU A 1 102 ? 20.375 -3.673 -1.423 1.00 84.00 102 GLU A CA 1
ATOM 796 C C . GLU A 1 102 ? 21.037 -5.067 -1.450 1.00 84.00 102 GLU A C 1
ATOM 798 O O . GLU A 1 102 ? 20.951 -5.822 -2.421 1.00 84.00 102 GLU A O 1
ATOM 803 N N . ILE A 1 103 ? 21.699 -5.426 -0.345 1.00 78.69 103 ILE A N 1
ATOM 804 C CA . ILE A 1 103 ? 22.417 -6.695 -0.149 1.00 78.69 103 ILE A CA 1
ATOM 805 C C . ILE A 1 103 ? 21.655 -7.520 0.902 1.00 78.69 103 ILE A C 1
ATOM 807 O O . ILE A 1 103 ? 21.305 -6.980 1.951 1.00 78.69 103 ILE A O 1
ATOM 811 N N . PRO A 1 104 ? 21.412 -8.831 0.688 1.00 77.75 104 PRO A N 1
ATOM 812 C CA . PRO A 1 104 ? 22.012 -9.696 -0.333 1.00 77.75 104 PRO A CA 1
ATOM 813 C C . PRO A 1 104 ? 21.282 -9.728 -1.680 1.00 77.75 104 PRO A C 1
ATOM 815 O O . PRO A 1 104 ? 21.781 -10.364 -2.607 1.00 77.75 104 PRO A O 1
ATOM 818 N N . LYS A 1 105 ? 20.101 -9.112 -1.788 1.00 78.00 105 LYS A N 1
ATOM 819 C CA . LYS A 1 105 ? 19.264 -9.180 -2.986 1.00 78.00 105 LYS A CA 1
ATOM 820 C C . LYS A 1 105 ? 18.696 -7.802 -3.309 1.00 78.00 105 LYS A C 1
ATOM 822 O O . LYS A 1 105 ? 18.043 -7.205 -2.458 1.00 78.00 105 LYS A O 1
ATOM 827 N N . CYS A 1 106 ? 18.881 -7.377 -4.555 1.00 81.62 106 CYS A N 1
ATOM 828 C CA . CYS A 1 106 ? 18.265 -6.175 -5.094 1.00 81.62 106 CYS A CA 1
ATOM 829 C C . CYS A 1 106 ? 16.732 -6.269 -5.033 1.00 81.62 106 CYS A C 1
ATOM 831 O O . CYS A 1 106 ? 16.134 -7.342 -5.202 1.00 81.62 106 CYS A O 1
ATOM 833 N N . ARG A 1 107 ? 16.084 -5.128 -4.805 1.00 83.62 107 ARG A N 1
ATOM 834 C CA . ARG A 1 107 ? 14.630 -4.992 -4.859 1.00 83.62 107 ARG A CA 1
ATOM 835 C C . ARG A 1 107 ? 14.250 -4.264 -6.142 1.00 83.62 107 ARG A C 1
ATOM 837 O O . ARG A 1 107 ? 14.740 -3.181 -6.434 1.00 83.62 107 ARG A O 1
ATOM 844 N N . MET A 1 108 ? 13.384 -4.881 -6.942 1.00 86.81 108 MET A N 1
ATOM 845 C CA . MET A 1 108 ? 12.968 -4.347 -8.240 1.00 86.81 108 MET A CA 1
ATOM 846 C C . MET A 1 108 ? 11.467 -4.081 -8.215 1.00 86.81 108 MET A C 1
ATOM 848 O O . MET A 1 108 ? 10.662 -4.992 -8.398 1.00 86.81 108 MET A O 1
ATOM 852 N N . PHE A 1 109 ? 11.095 -2.825 -7.979 1.00 90.06 109 PHE A N 1
ATOM 853 C CA . PHE A 1 109 ? 9.689 -2.410 -7.926 1.00 90.06 109 PHE A CA 1
ATOM 854 C C . PHE A 1 109 ? 9.192 -1.756 -9.216 1.00 90.06 109 PHE A C 1
ATOM 856 O O . PHE A 1 109 ? 7.988 -1.603 -9.400 1.00 90.06 109 PHE A O 1
ATOM 863 N N . TRP A 1 110 ? 10.099 -1.346 -10.108 1.00 91.75 110 TRP A N 1
ATOM 864 C CA . TRP A 1 110 ? 9.718 -0.732 -11.377 1.00 91.75 110 TRP A CA 1
ATOM 865 C C . TRP A 1 110 ? 9.161 -1.804 -12.328 1.00 91.75 110 TRP A C 1
ATOM 867 O O . TRP A 1 110 ? 9.834 -2.816 -12.548 1.00 91.75 110 TRP A O 1
ATOM 877 N N . PRO A 1 111 ? 7.982 -1.587 -12.939 1.00 94.06 111 PRO A N 1
ATOM 878 C CA . PRO A 1 111 ? 7.345 -2.588 -13.789 1.00 94.06 111 PRO A CA 1
ATOM 879 C C . PRO A 1 111 ? 8.145 -2.846 -15.065 1.00 94.06 111 PRO A C 1
ATOM 881 O O . PRO A 1 111 ? 8.512 -1.903 -15.783 1.00 94.06 111 PRO A O 1
ATOM 884 N N . ARG A 1 112 ? 8.372 -4.129 -15.3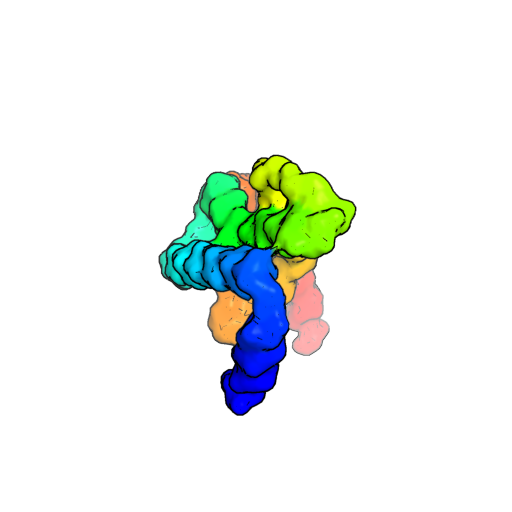81 1.00 92.00 112 ARG A N 1
ATOM 885 C CA . ARG A 1 112 ? 9.110 -4.554 -16.584 1.00 92.00 112 ARG A CA 1
ATOM 886 C C . ARG A 1 112 ? 8.532 -3.982 -17.867 1.00 92.00 112 ARG A C 1
ATOM 888 O O . ARG A 1 112 ? 9.294 -3.537 -18.722 1.00 92.00 112 ARG A O 1
ATOM 895 N N . GLU A 1 113 ? 7.214 -3.903 -17.983 1.00 95.12 113 GLU A N 1
ATOM 896 C CA . GLU A 1 113 ? 6.497 -3.322 -19.122 1.00 95.12 113 GLU A CA 1
ATOM 897 C C . GLU A 1 113 ? 6.937 -1.883 -19.460 1.00 95.12 113 GLU A C 1
ATOM 899 O O . GLU A 1 113 ? 6.873 -1.457 -20.619 1.00 95.12 113 GLU A O 1
ATOM 904 N N . ILE A 1 114 ? 7.403 -1.122 -18.464 1.00 93.06 114 ILE A N 1
ATOM 905 C CA . ILE A 1 114 ? 7.916 0.233 -18.669 1.00 93.06 114 ILE A CA 1
ATOM 906 C C . ILE A 1 114 ? 9.410 0.188 -18.982 1.00 93.06 114 ILE A C 1
ATOM 908 O O . ILE A 1 114 ? 9.818 0.617 -20.060 1.00 93.06 114 ILE A O 1
ATOM 912 N N . TRP A 1 115 ? 10.239 -0.323 -18.068 1.00 91.00 115 TRP A N 1
ATOM 913 C CA . TRP A 1 115 ? 11.693 -0.163 -18.194 1.00 91.00 115 TRP A CA 1
ATOM 914 C C . TRP A 1 115 ? 12.316 -1.018 -19.305 1.00 91.00 115 TRP A C 1
ATOM 916 O O . TRP A 1 115 ? 13.327 -0.611 -19.881 1.00 91.00 115 TRP A O 1
ATOM 926 N N . SER A 1 116 ? 11.704 -2.153 -19.668 1.00 91.25 116 SER A N 1
ATOM 927 C CA . SER A 1 116 ? 12.218 -3.038 -20.733 1.00 91.25 116 SER A CA 1
ATOM 928 C C . SER A 1 116 ? 12.209 -2.394 -22.122 1.00 91.25 116 SER A C 1
ATOM 930 O O . SER A 1 116 ? 12.926 -2.838 -23.015 1.00 91.25 116 SER A O 1
ATOM 932 N N . LYS A 1 117 ? 11.448 -1.306 -22.301 1.00 92.38 117 LYS A N 1
ATOM 933 C CA . LYS A 1 117 ? 11.457 -0.489 -23.524 1.00 92.38 117 LYS A CA 1
ATOM 934 C C . LYS A 1 117 ? 12.755 0.307 -23.693 1.00 92.38 117 LYS A C 1
ATOM 936 O O . LYS A 1 117 ? 13.039 0.764 -24.796 1.00 92.38 117 LYS A O 1
ATOM 941 N N . TYR A 1 118 ? 13.521 0.488 -22.616 1.00 90.12 118 TYR A N 1
ATOM 942 C CA . TYR A 1 118 ? 14.695 1.361 -22.578 1.00 90.12 118 TYR A CA 1
ATOM 943 C C . TYR A 1 118 ? 15.996 0.597 -22.315 1.00 90.12 118 TYR A C 1
ATOM 945 O O . TYR A 1 118 ? 17.041 0.982 -22.835 1.00 90.12 118 TYR A O 1
ATOM 953 N N . VAL A 1 119 ? 15.951 -0.482 -21.523 1.00 87.94 119 VAL A N 1
ATOM 954 C CA . VAL A 1 119 ? 17.135 -1.268 -21.139 1.00 87.94 119 VAL A CA 1
ATOM 955 C C . VAL A 1 119 ? 16.832 -2.768 -21.073 1.00 87.94 119 VAL A C 1
ATOM 957 O O . VAL A 1 119 ? 15.719 -3.177 -20.762 1.00 87.94 119 VAL A O 1
ATOM 960 N N . ASN A 1 120 ? 17.850 -3.604 -21.302 1.00 84.06 120 ASN A N 1
ATOM 961 C CA . ASN A 1 120 ? 17.717 -5.070 -21.253 1.00 84.06 120 ASN A CA 1
ATOM 962 C C . ASN A 1 120 ? 17.675 -5.641 -19.825 1.00 84.06 120 ASN A C 1
ATOM 964 O O . ASN A 1 120 ? 17.201 -6.753 -19.612 1.00 84.06 120 ASN A O 1
ATOM 968 N N . LYS A 1 121 ? 18.217 -4.907 -18.850 1.00 81.75 121 LYS A N 1
ATOM 969 C CA . LYS A 1 121 ? 18.212 -5.253 -17.425 1.00 81.75 121 LYS A CA 1
ATOM 970 C C . LYS A 1 121 ? 18.122 -3.967 -16.619 1.00 81.75 121 LYS A C 1
ATOM 972 O O . LYS A 1 121 ? 18.850 -3.022 -16.918 1.00 81.75 121 LYS A O 1
ATOM 977 N N . LEU A 1 122 ? 17.285 -3.951 -15.587 1.00 77.75 122 LEU A N 1
ATOM 978 C CA . LEU A 1 122 ? 17.090 -2.760 -14.761 1.00 77.75 122 LEU A CA 1
ATOM 979 C C . LEU A 1 122 ? 18.385 -2.340 -14.043 1.00 77.75 122 LEU A C 1
ATOM 981 O O . LEU A 1 122 ? 18.754 -1.174 -14.089 1.00 77.75 122 LEU A O 1
ATOM 985 N N . GLU A 1 123 ? 19.157 -3.302 -13.526 1.00 72.00 123 GLU A N 1
ATOM 986 C CA . GLU A 1 123 ? 20.473 -3.080 -12.892 1.00 72.00 123 GLU A CA 1
ATOM 987 C C . GLU A 1 123 ? 21.472 -2.317 -13.789 1.00 72.00 123 GLU A C 1
ATOM 989 O O . GLU A 1 123 ? 22.404 -1.678 -13.304 1.00 72.00 123 GLU A O 1
ATOM 994 N N . VAL A 1 124 ? 21.280 -2.351 -15.114 1.00 57.09 124 VAL A N 1
ATOM 995 C CA . VAL A 1 124 ? 22.196 -1.763 -16.102 1.00 57.09 124 VAL A CA 1
ATOM 996 C C . VAL A 1 124 ? 21.968 -0.261 -16.304 1.00 57.09 124 VAL A C 1
ATOM 998 O O . VAL A 1 124 ? 22.827 0.391 -16.899 1.00 57.09 124 VAL A O 1
ATOM 1001 N N . CYS A 1 125 ? 20.901 0.335 -15.749 1.00 52.25 125 CYS A N 1
ATOM 1002 C CA . CYS A 1 125 ? 20.663 1.786 -15.839 1.00 52.25 125 CYS A CA 1
ATOM 1003 C C . CYS A 1 125 ? 21.836 2.650 -15.316 1.00 52.25 125 CYS A C 1
ATOM 1005 O O . CYS A 1 125 ? 21.891 3.835 -15.632 1.00 52.25 125 CYS A O 1
ATOM 1007 N N . PHE A 1 126 ? 22.800 2.077 -14.579 1.00 51.38 126 PHE A N 1
ATOM 1008 C CA . PHE A 1 126 ? 23.978 2.782 -14.047 1.00 51.38 126 PHE A CA 1
ATOM 1009 C C . PHE A 1 126 ? 25.340 2.393 -14.650 1.00 51.38 126 PHE A C 1
ATOM 1011 O O . PHE A 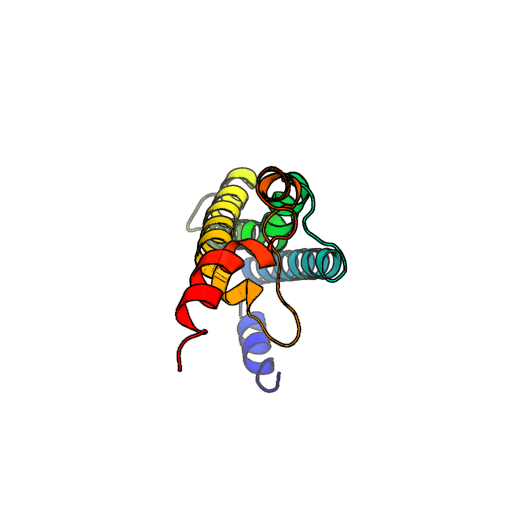1 126 ? 26.351 3.029 -14.333 1.00 51.38 126 PHE A O 1
ATOM 1018 N N . LEU A 1 127 ? 25.406 1.395 -15.538 1.00 48.81 127 LEU A N 1
ATOM 1019 C CA . LEU A 1 127 ? 26.693 0.865 -16.009 1.00 48.81 127 LEU A CA 1
ATOM 1020 C C . LEU A 1 127 ? 27.584 1.841 -16.815 1.00 48.81 127 LEU A C 1
ATOM 1022 O O . LEU A 1 127 ? 28.797 1.641 -16.771 1.00 48.81 127 LEU A O 1
ATOM 1026 N N . PRO A 1 128 ? 27.105 2.919 -17.477 1.00 48.84 128 PRO A N 1
ATOM 1027 C CA . PRO A 1 128 ? 28.030 3.831 -18.153 1.00 48.84 128 PRO A CA 1
ATOM 1028 C C . PRO A 1 128 ? 28.752 4.806 -17.212 1.00 48.84 128 PRO A C 1
ATOM 1030 O O . PRO A 1 128 ? 29.899 5.144 -17.475 1.00 48.84 128 PRO A O 1
ATOM 1033 N N . PHE A 1 129 ? 28.122 5.280 -16.130 1.00 41.50 129 PHE A N 1
ATOM 1034 C CA . PHE A 1 129 ? 28.676 6.406 -15.358 1.00 41.50 129 PHE A CA 1
ATOM 1035 C C . PHE A 1 129 ? 29.568 5.976 -14.188 1.00 41.50 129 PHE A C 1
ATOM 1037 O O . PHE A 1 129 ? 30.561 6.641 -13.908 1.00 41.50 129 PHE A O 1
ATOM 1044 N N . PHE A 1 130 ? 29.271 4.854 -13.524 1.00 42.25 130 PHE A N 1
ATOM 1045 C CA . PHE A 1 130 ? 30.050 4.434 -12.352 1.00 42.25 130 PHE A CA 1
ATOM 1046 C C . PHE A 1 130 ? 31.333 3.675 -12.721 1.00 42.25 130 PHE A C 1
ATOM 1048 O O . PHE A 1 130 ? 32.364 3.878 -12.080 1.00 42.25 130 PHE A O 1
ATOM 1055 N N . VAL A 1 131 ? 31.322 2.877 -13.798 1.00 44.84 131 VAL A N 1
ATOM 1056 C CA . VAL A 1 131 ? 32.530 2.189 -14.305 1.00 44.84 131 VAL A CA 1
ATOM 1057 C C . VAL A 1 131 ? 33.559 3.188 -14.849 1.00 44.84 131 VAL A C 1
ATOM 1059 O O . VAL A 1 131 ? 34.758 2.970 -14.698 1.00 44.84 131 VAL A O 1
ATOM 1062 N N . LEU A 1 132 ? 33.120 4.326 -15.399 1.00 43.06 132 LEU A N 1
ATOM 1063 C CA . LEU A 1 132 ? 34.030 5.387 -15.852 1.00 43.06 132 LEU A CA 1
ATOM 1064 C C . LEU A 1 132 ? 34.702 6.157 -14.701 1.00 43.06 132 LEU A C 1
ATOM 1066 O O . LEU A 1 132 ? 35.784 6.698 -14.904 1.00 43.06 132 LEU A O 1
ATOM 1070 N N . ILE A 1 133 ? 34.102 6.200 -13.505 1.00 47.56 133 ILE A N 1
ATOM 1071 C CA . ILE A 1 133 ? 34.640 6.958 -12.357 1.00 47.56 133 ILE A CA 1
ATOM 1072 C C . ILE A 1 133 ? 35.438 6.064 -11.394 1.00 47.56 133 ILE A C 1
ATOM 1074 O O . ILE A 1 133 ? 36.376 6.534 -10.759 1.00 47.56 133 ILE A O 1
ATOM 1078 N N . SER A 1 134 ? 35.126 4.768 -11.315 1.00 45.31 134 SER A N 1
ATOM 1079 C CA . SER A 1 134 ? 35.830 3.814 -10.439 1.00 45.31 134 SER A CA 1
ATOM 1080 C C . SER A 1 134 ? 37.000 3.074 -11.110 1.00 45.31 134 SER A C 1
ATOM 1082 O O . SER A 1 134 ? 37.709 2.326 -10.446 1.00 45.31 134 SER A O 1
ATOM 1084 N N . GLY A 1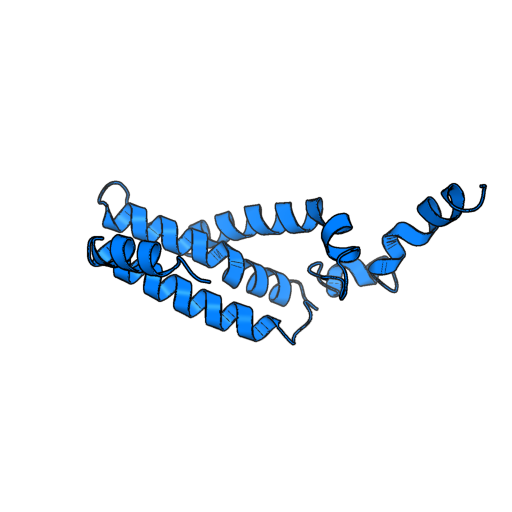 135 ? 37.254 3.317 -12.401 1.00 44.09 135 GLY A N 1
ATOM 1085 C CA . GLY A 1 135 ? 38.383 2.761 -13.160 1.00 44.09 135 GLY A CA 1
ATOM 1086 C C . GLY A 1 135 ? 39.664 3.606 -13.159 1.00 44.09 135 GLY A C 1
ATOM 1087 O O . GLY A 1 135 ? 40.422 3.525 -14.121 1.00 44.09 135 GLY A O 1
ATOM 1088 N N . ASN A 1 136 ? 39.891 4.451 -12.147 1.00 37.38 136 ASN A N 1
ATOM 1089 C CA . ASN A 1 136 ? 41.120 5.243 -12.007 1.00 37.38 136 ASN A CA 1
ATOM 1090 C C . ASN A 1 136 ? 41.414 5.597 -10.534 1.00 37.38 136 ASN A C 1
ATOM 1092 O O . ASN A 1 136 ? 41.400 6.771 -10.172 1.00 37.38 136 ASN A O 1
ATOM 1096 N N . ILE A 1 137 ? 41.676 4.586 -9.695 1.00 39.62 137 ILE A N 1
ATOM 1097 C CA . ILE A 1 137 ? 42.604 4.659 -8.545 1.00 39.62 137 ILE A CA 1
ATOM 1098 C C . ILE A 1 137 ? 43.292 3.300 -8.410 1.00 39.62 137 ILE A C 1
ATOM 1100 O O . ILE A 1 137 ? 42.562 2.283 -8.446 1.00 39.62 137 ILE A O 1
#

Sequence (137 aa):
MDQFHHVSTAFSELGKGHQGAIEEITRRMGAGMAKFISKEVETIDDYDEYCHYVAGLVGLGLSKLFHASQLEDLAPDDLSNSMGLFLQKTNIIRDYLEDINEIPKCRMFWPREIWSKYVNKLEVCFLPFFVLISGNI

Foldseek 3Di:
DPPCVVVVVVLVVDDPQLNVLVVVLVVQLVVLVVVCPPDDQADPVSLLSNLCSPFLSVLQSVLSVCVVVVNDDRDDSVVSSVVSSVVVVVCCVVCVVVQQPDPPDHHDSDHNVPCVVPDVDSNCPCVPPPCVVVVPD